Protein AF-A0A519Z1M6-F1 (afdb_monomer)

Radius of gyration: 17.14 Å; Cα contacts (8 Å, |Δi|>4): 13; chains: 1; bounding box: 30×41×33 Å

Structure (mmCIF, N/CA/C/O backbone):
data_AF-A0A519Z1M6-F1
#
_entry.id   AF-A0A519Z1M6-F1
#
loop_
_atom_site.group_PDB
_atom_site.id
_atom_site.type_symbol
_atom_site.label_atom_id
_atom_site.label_alt_id
_atom_site.label_comp_id
_atom_site.label_asym_id
_atom_site.label_entity_id
_atom_site.label_seq_id
_atom_site.pdbx_PDB_ins_code
_atom_site.Cartn_x
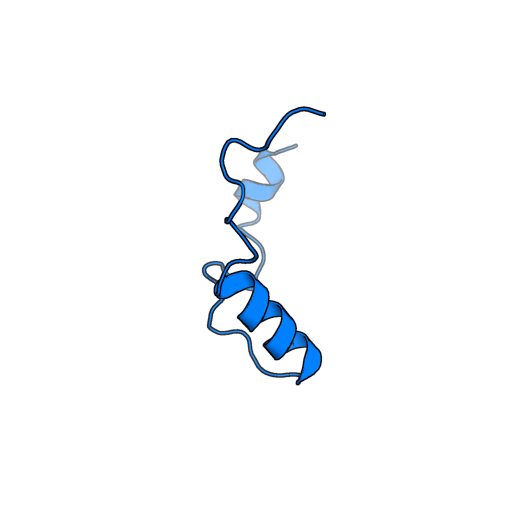_atom_site.Cartn_y
_atom_site.Cartn_z
_atom_site.occupancy
_atom_site.B_iso_or_equiv
_atom_site.auth_seq_id
_ato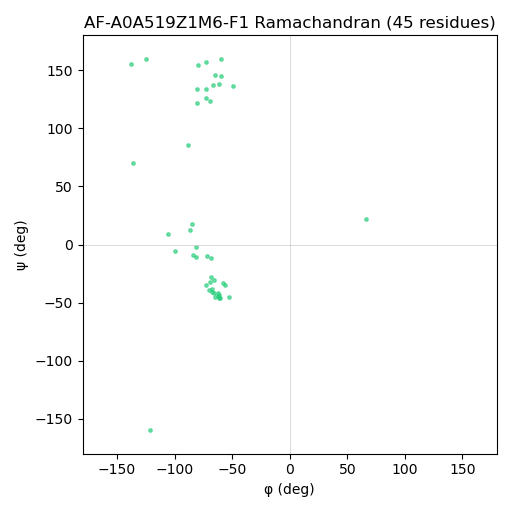m_site.auth_comp_id
_atom_site.auth_asym_id
_atom_site.auth_atom_id
_atom_site.pdbx_PDB_model_num
ATOM 1 N N . MET A 1 1 ? -1.599 34.305 8.601 1.00 66.69 1 MET A N 1
ATOM 2 C CA . MET A 1 1 ? -1.670 32.852 8.343 1.00 66.69 1 MET A CA 1
ATOM 3 C C . MET A 1 1 ? -2.532 32.659 7.115 1.00 66.69 1 MET A C 1
ATOM 5 O O . MET A 1 1 ? -3.530 33.358 7.006 1.00 66.69 1 MET A O 1
ATOM 9 N N . VAL A 1 2 ? -2.121 31.809 6.176 1.00 82.38 2 VAL A N 1
ATOM 10 C CA . VAL A 1 2 ? -2.966 31.463 5.025 1.00 82.38 2 VAL A CA 1
ATOM 11 C C . VAL A 1 2 ? -3.958 30.410 5.501 1.00 82.38 2 VAL A C 1
ATOM 13 O O . VAL A 1 2 ? -3.545 29.375 6.019 1.00 82.38 2 VAL A O 1
ATOM 16 N N . GLU A 1 3 ? -5.246 30.704 5.378 1.00 88.19 3 GLU A N 1
ATOM 17 C CA . GLU A 1 3 ? -6.308 29.752 5.688 1.00 88.19 3 GLU A CA 1
ATOM 18 C C . GLU A 1 3 ? -6.366 28.676 4.596 1.00 88.19 3 GLU A C 1
ATOM 20 O O . GLU A 1 3 ? -6.265 28.975 3.401 1.00 88.19 3 GLU A O 1
ATOM 25 N N . SER A 1 4 ? -6.458 27.409 5.007 1.00 90.31 4 SER A N 1
ATOM 26 C CA . SER A 1 4 ? -6.540 26.287 4.069 1.00 90.31 4 SER A CA 1
ATOM 27 C C . SER A 1 4 ? -7.796 26.419 3.211 1.00 90.31 4 SER A C 1
ATOM 29 O O . SER A 1 4 ? -8.880 26.678 3.723 1.00 90.31 4 SER A O 1
ATOM 31 N N . LYS A 1 5 ? -7.681 26.149 1.906 1.00 93.00 5 LYS A N 1
ATOM 32 C CA . LYS A 1 5 ? -8.853 26.029 1.016 1.00 93.00 5 LYS A CA 1
ATOM 33 C C . LYS A 1 5 ? -9.713 24.795 1.322 1.00 93.00 5 LYS A C 1
ATOM 35 O O . LYS A 1 5 ? -10.792 24.654 0.759 1.00 93.00 5 LYS A O 1
ATOM 40 N N . LEU A 1 6 ? -9.196 23.887 2.147 1.00 92.69 6 LEU A N 1
ATOM 41 C CA . LEU A 1 6 ? -9.797 22.623 2.552 1.00 92.69 6 LEU A CA 1
ATOM 42 C C . LEU A 1 6 ? -9.593 22.474 4.071 1.00 92.69 6 LEU A C 1
ATOM 44 O O . LEU A 1 6 ? -8.732 21.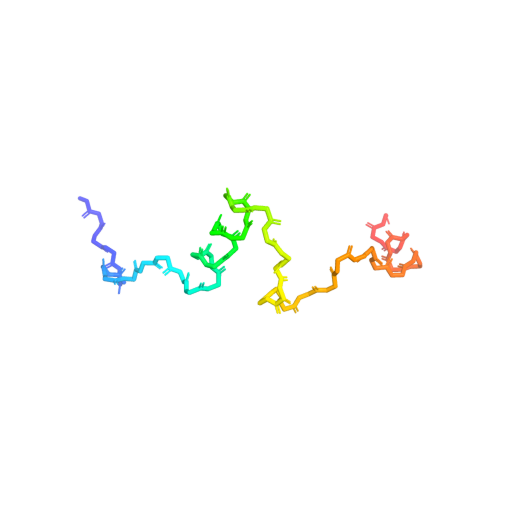702 4.493 1.00 92.69 6 LEU A O 1
ATOM 48 N N . PRO A 1 7 ? -10.277 23.286 4.895 1.00 90.06 7 PRO A N 1
ATOM 49 C CA . PRO A 1 7 ? -10.023 23.340 6.336 1.00 90.06 7 PRO A CA 1
ATOM 50 C C . PRO A 1 7 ? -10.439 22.053 7.062 1.00 90.06 7 PRO A C 1
ATOM 52 O O . PRO A 1 7 ? -9.809 21.689 8.049 1.00 90.06 7 PRO A O 1
ATOM 55 N N . ASP A 1 8 ? -11.430 21.336 6.525 1.00 89.75 8 ASP A N 1
ATOM 56 C CA . ASP A 1 8 ? -12.041 20.172 7.178 1.00 89.75 8 ASP A CA 1
ATOM 57 C C . ASP A 1 8 ? -11.627 18.824 6.566 1.00 89.75 8 ASP A C 1
ATOM 59 O O . ASP A 1 8 ? -12.205 17.785 6.893 1.00 89.75 8 ASP A O 1
ATOM 63 N N . ILE A 1 9 ? -10.647 18.799 5.651 1.00 90.38 9 ILE A N 1
ATOM 64 C CA . ILE A 1 9 ? -10.153 17.520 5.124 1.00 90.38 9 ILE A CA 1
ATOM 65 C C . ILE A 1 9 ? -9.172 16.896 6.117 1.00 90.38 9 ILE A C 1
ATOM 67 O O . ILE A 1 9 ? -8.268 17.555 6.626 1.00 90.38 9 ILE A O 1
ATOM 71 N N . GLY A 1 10 ? -9.348 15.604 6.379 1.00 86.81 10 GLY A N 1
ATOM 72 C CA . GLY A 1 10 ? -8.505 14.836 7.288 1.00 86.81 10 GLY A CA 1
ATOM 73 C C . GLY A 1 10 ? -7.846 13.637 6.613 1.00 86.81 10 GLY A C 1
ATOM 74 O O . GLY A 1 10 ? -7.736 13.545 5.390 1.00 86.81 10 GLY A O 1
ATOM 75 N N . VAL A 1 11 ? -7.420 12.683 7.437 1.00 91.56 11 VAL A N 1
ATOM 76 C CA . VAL A 1 11 ? -6.861 11.403 6.987 1.00 91.56 11 VAL A CA 1
ATOM 77 C C . VAL A 1 11 ? -7.922 10.554 6.283 1.00 91.56 11 VAL A C 1
ATOM 79 O O . VAL A 1 11 ? -9.054 10.420 6.751 1.00 91.56 11 VAL A O 1
ATOM 82 N N . SER A 1 12 ? -7.545 9.930 5.167 1.00 91.75 12 SER A N 1
ATOM 83 C CA . SER A 1 12 ? -8.442 9.060 4.402 1.00 91.75 12 SER A CA 1
ATOM 84 C C . SER A 1 12 ? -8.699 7.732 5.117 1.00 91.75 12 SER A C 1
ATOM 86 O O . SER A 1 12 ? -7.862 7.255 5.889 1.00 91.75 12 SER A O 1
ATOM 88 N N . ILE A 1 13 ? -9.815 7.074 4.796 1.00 91.25 13 ILE A N 1
ATOM 89 C CA . ILE A 1 13 ? -10.120 5.731 5.314 1.00 91.25 13 ILE A CA 1
ATOM 90 C C . ILE A 1 13 ? -9.006 4.715 5.003 1.00 91.25 13 ILE A C 1
ATOM 92 O O . ILE A 1 13 ? -8.681 3.886 5.847 1.00 91.25 13 ILE A O 1
ATOM 96 N N . PHE A 1 14 ? -8.347 4.830 3.844 1.00 92.62 14 PHE A N 1
ATOM 97 C CA . PHE A 1 14 ? -7.233 3.961 3.448 1.00 92.62 14 PHE A CA 1
ATOM 98 C C . PHE A 1 14 ? -6.009 4.140 4.351 1.00 92.62 14 PHE A C 1
ATOM 100 O O . PHE A 1 14 ? -5.388 3.157 4.753 1.00 92.62 14 PHE A O 1
ATOM 107 N N . SER A 1 15 ? -5.680 5.387 4.706 1.00 92.31 15 SER A N 1
ATOM 108 C CA . SER A 1 15 ? -4.579 5.672 5.633 1.00 92.31 15 SER A CA 1
ATOM 109 C C . SER A 1 15 ? -4.878 5.180 7.051 1.00 92.31 15 SER A C 1
ATOM 111 O O . SER A 1 15 ? -4.016 4.566 7.676 1.00 92.31 15 SER A O 1
ATOM 113 N N . GLN A 1 16 ? -6.118 5.353 7.524 1.00 93.62 16 GLN A N 1
ATOM 114 C CA . GLN A 1 16 ? -6.544 4.864 8.836 1.00 93.62 16 GLN A CA 1
ATOM 115 C C . GLN A 1 16 ? -6.518 3.331 8.905 1.00 93.62 16 GLN A C 1
ATOM 117 O O . GLN A 1 16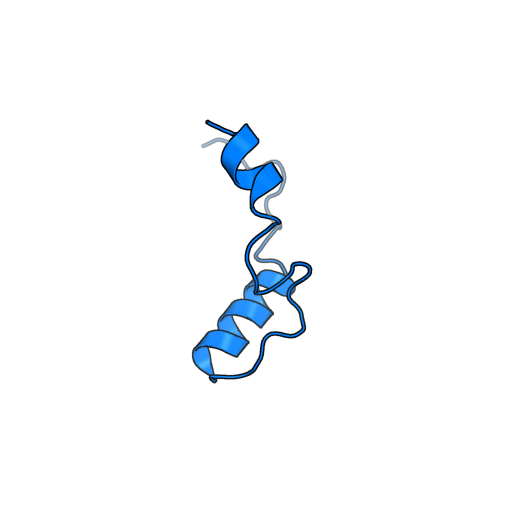 ? -5.978 2.768 9.854 1.00 93.62 16 GLN A O 1
ATOM 122 N N . MET A 1 17 ? -7.034 2.645 7.879 1.00 93.88 17 MET A N 1
ATOM 123 C CA . MET A 1 17 ? -7.043 1.180 7.833 1.00 93.88 17 MET A CA 1
ATOM 124 C C . MET A 1 17 ? -5.632 0.596 7.697 1.00 93.88 17 MET A C 1
ATOM 126 O O . MET A 1 17 ? -5.314 -0.398 8.344 1.00 93.88 17 MET A O 1
ATOM 130 N N . THR A 1 18 ? -4.763 1.239 6.909 1.00 93.69 18 THR A N 1
ATOM 131 C CA . THR A 1 18 ? -3.353 0.836 6.785 1.00 93.69 18 THR A CA 1
ATOM 132 C C . THR A 1 18 ? -2.642 0.913 8.135 1.00 93.69 18 THR A C 1
ATOM 134 O O . THR A 1 18 ? -1.965 -0.039 8.520 1.00 93.69 18 THR A O 1
ATOM 137 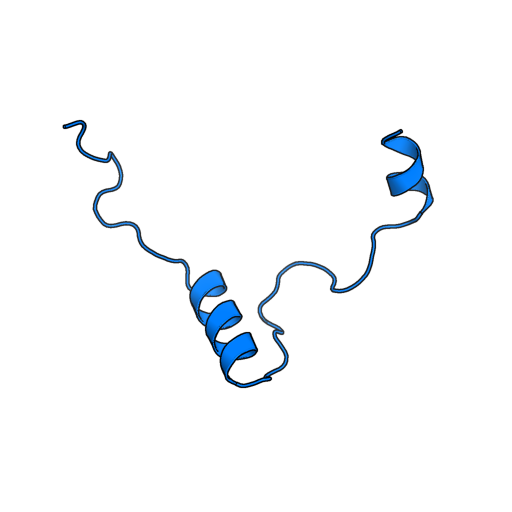N N . LEU A 1 19 ? -2.837 2.005 8.883 1.00 94.50 19 LEU A N 1
ATOM 138 C CA . LEU A 1 19 ? -2.266 2.161 10.220 1.00 94.50 19 LEU A CA 1
ATOM 139 C C . LEU A 1 19 ? -2.787 1.087 11.186 1.00 94.50 19 LEU A C 1
ATOM 141 O O . LEU A 1 19 ? -2.001 0.464 11.897 1.00 94.50 19 LEU A O 1
ATOM 145 N N . LEU A 1 20 ? -4.098 0.834 11.186 1.00 95.19 20 LEU A N 1
ATOM 146 C CA . LEU A 1 20 ? -4.705 -0.177 12.049 1.00 95.19 20 LEU A CA 1
ATOM 147 C C . LEU A 1 20 ? -4.180 -1.588 11.739 1.00 95.19 20 LEU A C 1
ATOM 149 O O . LEU A 1 20 ? -3.876 -2.349 12.660 1.00 95.19 20 LEU A O 1
ATOM 153 N N . ALA A 1 21 ? -4.027 -1.933 10.459 1.00 95.94 21 ALA A N 1
ATOM 154 C CA . ALA A 1 21 ? -3.466 -3.216 10.045 1.00 95.94 21 ALA A CA 1
ATOM 155 C C . ALA A 1 21 ? -2.024 -3.391 10.550 1.00 95.94 21 ALA A C 1
ATOM 157 O O . ALA A 1 21 ? -1.696 -4.425 11.127 1.00 95.94 21 ALA A O 1
ATOM 158 N N . GLN A 1 22 ? -1.190 -2.349 10.441 1.00 95.25 22 GLN A N 1
ATOM 159 C CA . GLN A 1 22 ? 0.178 -2.355 10.975 1.00 95.25 22 GLN A CA 1
ATOM 160 C C . GLN A 1 22 ? 0.211 -2.519 12.500 1.00 95.25 22 GLN A C 1
ATOM 162 O O . GLN A 1 22 ? 0.992 -3.314 13.015 1.00 95.25 22 GLN A O 1
ATOM 167 N N . GLN A 1 23 ? -0.649 -1.798 13.225 1.00 97.56 23 GLN A N 1
ATOM 168 C CA . GLN A 1 23 ? -0.713 -1.853 14.690 1.00 97.56 23 GLN A CA 1
ATOM 169 C C . GLN A 1 23 ? -1.170 -3.216 15.222 1.00 97.56 23 GLN A C 1
ATOM 171 O O . GLN A 1 23 ? -0.773 -3.616 16.313 1.00 97.56 23 GLN A O 1
ATOM 176 N N . THR A 1 24 ? -2.012 -3.921 14.467 1.00 97.31 24 THR A N 1
ATOM 177 C CA . THR A 1 24 ? -2.605 -5.203 14.878 1.00 97.31 24 THR A CA 1
ATOM 178 C C . THR A 1 24 ? -1.902 -6.420 14.281 1.00 97.31 24 THR A C 1
ATOM 180 O O . THR A 1 24 ? -2.240 -7.549 14.631 1.00 97.31 24 THR A O 1
ATOM 183 N N . GLY A 1 25 ? -0.936 -6.214 13.381 1.00 95.81 25 GLY A N 1
ATOM 184 C CA . GLY A 1 25 ? -0.327 -7.292 12.602 1.00 95.81 25 GLY A CA 1
ATOM 185 C C . GLY A 1 25 ? -1.301 -7.955 11.620 1.00 95.81 25 GLY A C 1
ATOM 186 O O . GLY A 1 25 ? -1.094 -9.105 11.237 1.00 95.81 25 GLY A O 1
ATOM 187 N N . ALA A 1 26 ? -2.378 -7.266 11.232 1.00 95.94 26 ALA A N 1
ATOM 188 C CA . ALA A 1 26 ? -3.349 -7.776 10.274 1.00 95.94 26 ALA A CA 1
ATOM 189 C C . ALA A 1 26 ? -2.858 -7.620 8.825 1.00 95.94 26 ALA A C 1
ATOM 191 O O . ALA A 1 26 ? -2.088 -6.718 8.490 1.00 95.94 26 ALA A O 1
ATOM 192 N N . ILE A 1 27 ? -3.360 -8.483 7.940 1.00 91.06 27 ILE A N 1
ATOM 193 C CA . ILE A 1 27 ? -3.105 -8.392 6.498 1.00 91.06 27 ILE A CA 1
ATOM 194 C C . ILE A 1 27 ? -3.891 -7.207 5.927 1.00 91.06 27 ILE A C 1
ATOM 196 O O . ILE A 1 27 ? -5.110 -7.120 6.086 1.00 91.06 27 ILE A O 1
ATOM 200 N N . ASN A 1 28 ? -3.205 -6.304 5.225 1.00 91.19 28 ASN A N 1
ATOM 201 C CA . ASN A 1 28 ? -3.831 -5.134 4.616 1.00 91.19 28 ASN A CA 1
ATOM 202 C C . ASN A 1 28 ? -4.352 -5.433 3.198 1.00 91.19 28 ASN A C 1
ATOM 204 O O . ASN A 1 28 ? -3.682 -5.147 2.212 1.00 91.19 28 ASN A O 1
ATOM 208 N N . LEU A 1 29 ? -5.578 -5.953 3.092 1.00 88.56 29 LEU A N 1
ATOM 209 C CA . LEU A 1 29 ? -6.258 -6.163 1.801 1.00 88.56 29 LEU A CA 1
ATOM 210 C C . LEU A 1 29 ? -6.930 -4.895 1.237 1.00 88.56 29 LEU A C 1
ATOM 212 O O . LEU A 1 29 ? -7.515 -4.938 0.158 1.00 88.56 29 LEU A O 1
ATOM 216 N N . ALA A 1 30 ? -6.881 -3.769 1.958 1.00 84.44 30 ALA A N 1
ATOM 217 C CA . ALA A 1 30 ? -7.426 -2.490 1.495 1.00 84.44 30 ALA A CA 1
ATOM 218 C C . ALA A 1 30 ? -6.446 -1.719 0.591 1.00 84.44 30 ALA A C 1
ATOM 220 O O . ALA A 1 30 ? -6.809 -0.695 0.010 1.00 84.44 30 ALA A O 1
ATOM 221 N N . GLN A 1 31 ? -5.198 -2.183 0.492 1.00 86.31 31 GLN A N 1
ATOM 222 C CA . GLN A 1 31 ? -4.179 -1.590 -0.360 1.00 86.31 31 GLN A CA 1
ATOM 223 C C . GLN A 1 31 ? -4.507 -1.824 -1.840 1.00 86.31 31 GLN A C 1
ATOM 225 O O . GLN A 1 31 ? -4.666 -2.953 -2.290 1.00 86.31 31 GLN A O 1
ATOM 230 N N . GLY A 1 32 ? -4.604 -0.737 -2.607 1.00 88.25 32 GLY A N 1
ATOM 231 C CA . GLY A 1 32 ? -4.958 -0.773 -4.031 1.00 88.25 32 GLY A CA 1
ATOM 232 C C . GLY A 1 32 ? -3.783 -1.020 -4.980 1.00 88.25 32 GLY A C 1
ATOM 233 O O . GLY A 1 32 ? -3.887 -0.680 -6.156 1.00 88.25 32 GLY A O 1
ATOM 234 N N . PHE A 1 33 ? -2.656 -1.534 -4.484 1.00 90.69 33 PHE A N 1
ATOM 235 C CA . PHE A 1 33 ? -1.464 -1.809 -5.282 1.00 90.69 33 PHE A CA 1
ATOM 236 C C . PHE A 1 33 ? -0.836 -3.156 -4.905 1.00 90.69 33 PHE A C 1
ATOM 238 O O . PHE A 1 33 ? -1.045 -3.619 -3.784 1.00 90.69 33 PHE A O 1
ATOM 245 N N . PRO A 1 34 ? -0.091 -3.787 -5.831 1.00 92.50 34 PRO A N 1
ATOM 246 C CA . PRO A 1 34 ? 0.602 -5.037 -5.552 1.00 92.50 34 PRO A CA 1
ATOM 247 C C . PRO A 1 34 ? 1.615 -4.915 -4.412 1.00 92.50 34 PRO A C 1
ATOM 249 O O . PRO A 1 34 ? 2.313 -3.911 -4.304 1.00 92.50 34 PRO A O 1
ATOM 252 N N . ASP A 1 35 ? 1.749 -5.974 -3.622 1.00 91.69 35 ASP A N 1
ATOM 253 C CA . ASP A 1 35 ? 2.758 -6.131 -2.569 1.00 91.69 35 ASP A CA 1
ATOM 254 C C . ASP A 1 35 ? 4.093 -6.701 -3.092 1.00 91.69 35 ASP A C 1
ATOM 256 O O . ASP A 1 35 ? 4.968 -7.084 -2.316 1.00 91.69 35 ASP A O 1
ATOM 260 N N . TYR A 1 36 ? 4.262 -6.735 -4.415 1.00 93.62 36 TYR A N 1
ATOM 261 C CA . TYR A 1 36 ? 5.457 -7.202 -5.108 1.00 93.62 36 TYR A CA 1
ATOM 262 C C . TYR A 1 36 ? 6.009 -6.141 -6.061 1.00 93.62 36 TYR A C 1
ATOM 264 O O . TYR A 1 36 ? 5.313 -5.221 -6.499 1.00 93.62 36 TYR A O 1
ATOM 272 N N . ASP A 1 37 ? 7.284 -6.298 -6.406 1.00 95.25 37 ASP A N 1
ATOM 273 C CA . ASP A 1 37 ? 7.982 -5.376 -7.293 1.00 95.25 37 ASP A CA 1
ATOM 274 C C . ASP A 1 37 ? 7.405 -5.374 -8.725 1.00 95.25 37 ASP A C 1
ATOM 276 O O . ASP A 1 37 ? 7.041 -6.430 -9.254 1.00 95.25 37 ASP A O 1
ATOM 280 N N . PRO A 1 38 ? 7.404 -4.218 -9.418 1.00 95.44 38 PRO A N 1
ATOM 281 C CA . PRO A 1 38 ? 7.087 -4.157 -10.842 1.00 95.44 38 PRO A CA 1
ATOM 282 C C . PRO A 1 38 ? 8.045 -5.011 -11.699 1.00 95.44 38 PRO A C 1
ATOM 284 O O . PRO A 1 38 ? 9.181 -5.268 -11.284 1.00 95.44 38 PRO A O 1
ATOM 287 N N . PRO A 1 39 ? 7.647 -5.387 -12.933 1.00 97.12 39 PRO A N 1
ATOM 288 C CA . PRO A 1 39 ? 8.503 -6.117 -13.868 1.00 97.12 39 PRO A CA 1
ATOM 289 C C . PRO A 1 39 ? 9.899 -5.501 -14.035 1.00 97.12 39 PRO A C 1
ATOM 291 O O . PRO A 1 39 ? 10.028 -4.288 -14.217 1.00 97.12 39 PRO A O 1
ATOM 294 N N . LEU A 1 40 ? 10.937 -6.347 -14.046 1.00 96.94 40 LEU A N 1
ATOM 295 C CA . LEU A 1 40 ? 12.343 -5.922 -14.103 1.00 96.94 40 LEU A CA 1
ATOM 296 C C . LEU A 1 40 ? 12.629 -4.952 -15.259 1.00 96.94 40 LEU A C 1
ATOM 298 O O . LEU A 1 40 ? 13.224 -3.905 -15.034 1.00 96.94 40 LEU A O 1
ATOM 302 N N . ALA A 1 41 ? 12.125 -5.244 -16.461 1.00 97.44 41 ALA A N 1
ATOM 303 C CA . ALA A 1 41 ? 12.338 -4.403 -17.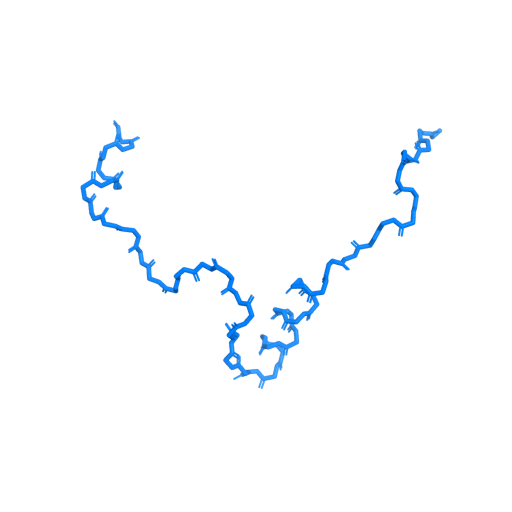640 1.00 97.44 41 ALA A CA 1
ATOM 304 C C . ALA A 1 41 ? 11.843 -2.953 -17.456 1.00 97.44 41 ALA A C 1
ATOM 306 O O . ALA A 1 41 ? 12.449 -2.022 -17.978 1.00 97.44 41 ALA A O 1
ATOM 307 N N . LEU A 1 42 ? 10.764 -2.740 -16.688 1.00 96.75 42 LEU A N 1
ATOM 308 C CA . LEU A 1 42 ? 10.274 -1.391 -16.378 1.00 96.75 42 LEU A CA 1
ATOM 309 C C . LEU A 1 42 ? 11.186 -0.674 -15.383 1.00 96.75 42 LEU A C 1
ATOM 311 O O . LEU A 1 42 ? 11.362 0.537 -15.470 1.00 96.75 42 LEU A O 1
ATOM 315 N N . ARG A 1 43 ? 11.765 -1.421 -14.440 1.00 96.12 43 ARG A N 1
ATOM 316 C CA . ARG A 1 43 ? 12.707 -0.881 -13.456 1.00 96.12 43 ARG A CA 1
ATOM 317 C C . ARG A 1 43 ? 14.034 -0.493 -14.106 1.00 96.12 43 ARG A C 1
ATOM 319 O O . ARG A 1 43 ? 14.586 0.539 -13.755 1.00 96.12 43 ARG A O 1
ATOM 326 N N . GLU A 1 44 ? 14.517 -1.290 -15.055 1.00 97.31 44 GLU A N 1
ATOM 327 C CA . GLU A 1 44 ? 15.751 -1.021 -15.806 1.00 97.31 44 GLU A CA 1
ATOM 328 C C . GLU A 1 44 ? 15.612 0.180 -16.752 1.00 97.31 44 GLU A C 1
ATOM 330 O O . GLU A 1 44 ? 16.564 0.928 -16.934 1.00 97.31 44 GLU A O 1
ATOM 335 N N . ALA A 1 45 ? 14.418 0.418 -17.302 1.00 96.62 45 ALA A N 1
ATOM 336 C CA . ALA A 1 45 ? 14.155 1.547 -18.196 1.00 96.62 45 ALA A CA 1
ATOM 337 C C . ALA A 1 45 ? 14.131 2.929 -17.504 1.00 96.62 45 ALA A C 1
ATOM 339 O O . ALA A 1 45 ? 14.071 3.944 -18.194 1.00 96.62 45 ALA A O 1
ATOM 340 N N . LEU A 1 46 ? 14.140 2.986 -16.166 1.00 92.75 46 LEU A N 1
ATOM 341 C CA . LEU A 1 46 ? 14.214 4.234 -15.390 1.00 92.75 46 LEU A CA 1
ATOM 342 C C . LEU A 1 46 ? 15.650 4.786 -15.259 1.00 92.75 46 LEU A C 1
ATOM 344 O O . LEU A 1 46 ? 15.801 5.900 -14.756 1.00 92.75 46 L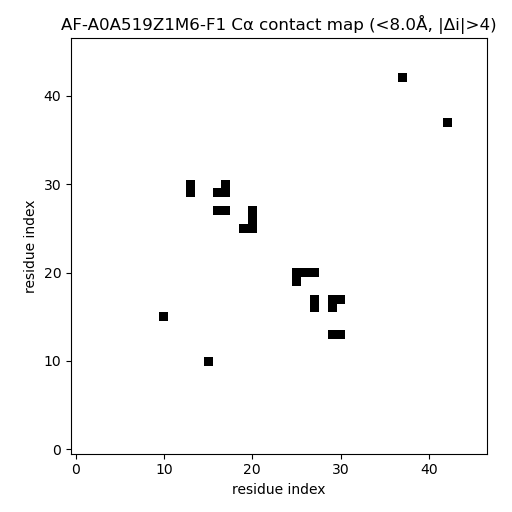EU A O 1
ATOM 348 N N . ALA A 1 47 ? 16.666 3.997 -15.639 1.00 73.12 47 ALA A N 1
ATOM 349 C CA . ALA A 1 47 ? 18.091 4.302 -15.470 1.00 73.12 47 ALA A CA 1
ATOM 350 C C . ALA A 1 47 ? 18.646 5.302 -16.497 1.00 73.12 47 ALA A C 1
ATOM 352 O O . ALA A 1 47 ? 18.210 5.275 -17.670 1.00 73.12 47 ALA A O 1
#

Nearest PDB structures (foldseek):
  8fkw-assembly1_SS  TM=4.561E-01  e=4.971E+00  Homo sapiens
  8fkx-assembly1_SS  TM=4.115E-01  e=4.618E+00  Homo sapiens
  8fky-assembly1_SS  TM=4.126E-01  e=4.291E+00  Homo sapiens

Foldseek 3Di:
DDADPCNPDDDDP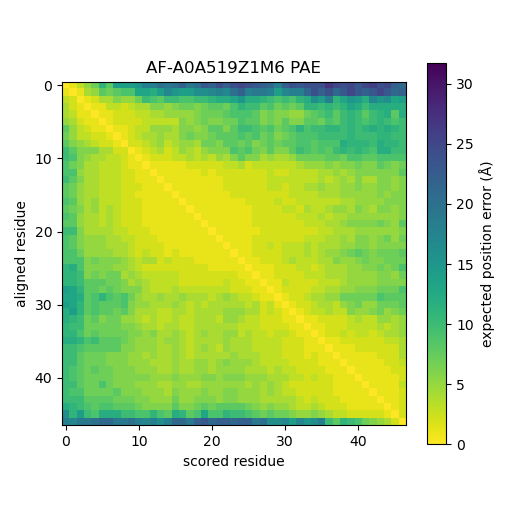LRVQVVVCVVVVHDRPVDPDDPDDDDPVVVVVVD

Mean predicted aligned error: 5.42 Å

pLDDT: mean 91.74, std 5.83, range [66.69, 97.56]

Secondary structure (DSSP, 8-state):
-PPPSSTT----HHHHHHHHHHHHT---TT-SS-SSPPPHHHHHTT-

Sequence (47 aa):
MVESKLPDIGVSIFSQMTLLAQQTGAINLAQGFPDYDPPLALREALA

Solvent-accessible surface area (backbone atoms only — not comparable to full-ato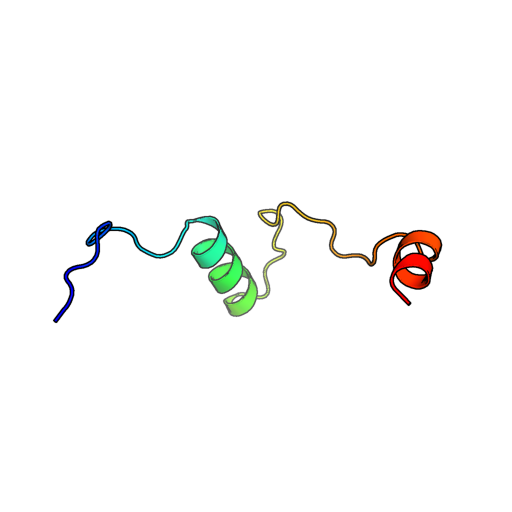m values): 3331 Å² total; per-residue (Å²): 133,86,78,63,96,62,79,85,69,76,86,50,70,65,59,56,50,50,52,50,19,65,77,69,73,48,85,68,80,80,58,94,64,80,97,64,82,76,64,65,72,66,62,59,70,73,111